Protein AF-A0A7R9C5U5-F1 (afdb_monomer_lite)

Radius of gyration: 20.55 Å; chains: 1; bounding box: 49×31×46 Å

pLDDT: mean 93.86, std 5.87, range [65.19, 98.38]

InterPro domains:
  IPR000330 SNF2, N-terminal domain [PF00176] (1-70)
  IPR027417 P-loop containing nucleoside triphosphate hydrolase [G3DSA:3.40.50.300] (14-27)
  IPR027417 P-loop containing nucleoside triphosphate hydrolase [SSF52540] (13-71)
  IPR050496 SNF2/RAD54 Helicase and DNA Repair [PTHR45629] (1-73)

Foldseek 3Di:
DDDDDPVNCCVPDPDDDDDDDDDDDDADPLLVVVLVVLCPDPVVVCVVVVVDPCVVVVVQNVLSRVPVCSNVVND

Organism: NCBI:txid399045

Structure (mmCIF, N/CA/C/O backbone):
data_AF-A0A7R9C5U5-F1
#
_entry.id   AF-A0A7R9C5U5-F1
#
loop_
_atom_site.group_PDB
_atom_site.id
_atom_site.type_symbol
_atom_site.label_atom_id
_atom_site.label_alt_id
_atom_site.label_comp_id
_atom_site.label_asym_id
_atom_site.label_entity_id
_atom_site.label_seq_id
_atom_site.pdbx_PDB_ins_code
_atom_site.Cartn_x
_atom_site.Cartn_y
_atom_site.Cartn_z
_atom_site.occupancy
_atom_site.B_iso_or_equiv
_atom_site.auth_seq_id
_atom_site.auth_comp_id
_atom_site.auth_asym_id
_atom_site.auth_atom_id
_atom_site.pdbx_PDB_model_num
ATOM 1 N N . MET A 1 1 ? 35.976 0.045 -5.745 1.00 65.19 1 MET A N 1
ATOM 2 C CA . MET A 1 1 ? 34.830 -0.818 -6.116 1.00 65.19 1 MET A CA 1
ATOM 3 C C . MET A 1 1 ? 34.804 -0.953 -7.630 1.00 65.19 1 MET A C 1
ATOM 5 O O . MET A 1 1 ? 34.933 0.062 -8.301 1.00 65.19 1 MET A O 1
ATOM 9 N N . ILE A 1 2 ? 34.674 -2.169 -8.163 1.00 84.19 2 ILE A N 1
ATOM 10 C CA . ILE A 1 2 ? 34.615 -2.425 -9.611 1.00 84.19 2 ILE A CA 1
ATOM 11 C C . ILE A 1 2 ? 33.148 -2.635 -10.002 1.00 84.19 2 ILE A C 1
ATOM 13 O O . ILE A 1 2 ? 32.468 -3.461 -9.398 1.00 84.19 2 ILE A O 1
ATOM 17 N N . ARG A 1 3 ? 32.653 -1.896 -11.003 1.00 90.69 3 ARG A N 1
ATOM 18 C CA . ARG A 1 3 ? 31.292 -2.038 -11.548 1.00 90.69 3 ARG A CA 1
ATOM 19 C C . ARG A 1 3 ? 31.351 -2.078 -13.071 1.00 90.69 3 ARG A C 1
ATOM 21 O O . ARG A 1 3 ? 31.844 -1.140 -13.686 1.00 90.69 3 ARG A O 1
ATOM 28 N N . ARG A 1 4 ? 30.787 -3.125 -13.681 1.00 90.50 4 ARG A N 1
ATOM 29 C CA . ARG A 1 4 ? 30.601 -3.225 -15.137 1.00 90.50 4 ARG A CA 1
ATOM 30 C C . ARG A 1 4 ? 29.126 -3.044 -15.469 1.00 90.50 4 ARG A C 1
ATOM 32 O O . ARG A 1 4 ? 28.277 -3.749 -14.932 1.00 90.50 4 ARG A O 1
ATOM 39 N N . MET A 1 5 ? 28.813 -2.074 -16.320 1.00 91.12 5 MET A N 1
ATOM 40 C CA . MET A 1 5 ? 27.437 -1.805 -16.742 1.00 91.12 5 MET A CA 1
ATOM 41 C C . MET A 1 5 ? 27.112 -2.564 -18.030 1.00 91.12 5 MET A C 1
ATOM 43 O O . MET A 1 5 ? 28.016 -2.914 -18.786 1.00 91.12 5 MET A O 1
ATOM 47 N N . LYS A 1 6 ? 25.818 -2.776 -18.311 1.00 88.44 6 LYS A N 1
ATOM 48 C CA . LYS A 1 6 ? 25.362 -3.393 -19.573 1.00 88.44 6 LYS A CA 1
ATOM 49 C C . LYS A 1 6 ? 25.897 -2.650 -20.810 1.00 88.44 6 LYS A C 1
ATOM 51 O O . LYS A 1 6 ? 26.275 -3.291 -21.781 1.00 88.44 6 LYS A O 1
ATOM 56 N N . ALA A 1 7 ? 26.040 -1.324 -20.729 1.00 86.94 7 ALA A N 1
ATOM 57 C CA . ALA A 1 7 ? 26.666 -0.511 -21.775 1.00 86.94 7 ALA A CA 1
ATOM 58 C C . ALA A 1 7 ? 28.119 -0.938 -22.085 1.00 86.94 7 ALA A C 1
ATOM 60 O O . ALA A 1 7 ? 28.533 -0.948 -23.236 1.00 86.94 7 ALA A O 1
ATOM 61 N N . SER A 1 8 ? 28.885 -1.377 -21.080 1.00 87.75 8 SER A N 1
ATOM 62 C CA . SER A 1 8 ? 30.297 -1.774 -21.214 1.00 87.75 8 SER A CA 1
ATOM 63 C C . SER A 1 8 ? 30.509 -3.168 -21.831 1.00 87.75 8 SER A C 1
ATOM 65 O O . SER A 1 8 ? 31.646 -3.634 -21.921 1.00 87.75 8 SER A O 1
ATOM 67 N N . VAL A 1 9 ? 29.433 -3.885 -22.173 1.00 90.12 9 VAL A N 1
ATOM 68 C CA . VAL A 1 9 ? 29.472 -5.226 -22.797 1.00 90.12 9 VAL A CA 1
ATOM 69 C C . VAL A 1 9 ? 28.680 -5.301 -24.097 1.00 90.12 9 VAL A C 1
ATOM 71 O O . VAL A 1 9 ? 28.670 -6.350 -24.732 1.00 90.12 9 VAL A O 1
ATOM 74 N N . GLN A 1 10 ? 28.042 -4.208 -24.515 1.00 84.69 10 GLN A N 1
ATOM 75 C CA . GLN A 1 10 ? 27.076 -4.210 -25.613 1.00 84.69 10 GLN A CA 1
ATOM 76 C C . GLN A 1 10 ? 27.678 -4.652 -26.961 1.00 84.69 10 GLN A C 1
ATOM 78 O O . GLN A 1 10 ? 26.981 -5.253 -27.771 1.00 84.69 10 GLN A O 1
ATOM 83 N N . HIS A 1 11 ? 28.982 -4.438 -27.174 1.00 82.69 11 HIS A N 1
ATOM 84 C CA . HIS A 1 11 ? 29.705 -4.917 -28.361 1.00 82.69 11 HIS A CA 1
ATOM 85 C C . HIS A 1 11 ? 29.852 -6.446 -28.431 1.00 82.69 11 HIS A C 1
ATOM 87 O O . HIS A 1 11 ? 30.028 -6.990 -29.516 1.00 82.69 11 HIS A O 1
ATOM 93 N N . HIS A 1 12 ? 29.779 -7.138 -27.291 1.00 86.56 12 HIS A N 1
ATOM 94 C CA . HIS A 1 12 ? 29.920 -8.596 -27.196 1.00 86.56 12 HIS A CA 1
ATOM 95 C C . HIS A 1 12 ? 28.598 -9.299 -26.863 1.00 86.56 12 HIS A C 1
ATOM 97 O O . HIS A 1 12 ? 28.480 -10.503 -27.065 1.00 86.56 12 HIS A O 1
ATOM 103 N N . ILE A 1 13 ? 27.618 -8.565 -26.324 1.00 86.00 13 ILE A N 1
ATOM 104 C CA . ILE A 1 13 ? 26.331 -9.097 -25.870 1.00 86.00 13 ILE A CA 1
ATOM 105 C C . ILE A 1 13 ? 25.216 -8.156 -26.334 1.00 86.00 13 ILE A C 1
ATOM 107 O O . ILE A 1 13 ? 25.014 -7.084 -25.760 1.00 86.00 13 ILE A O 1
ATOM 111 N N . GLN A 1 14 ? 24.464 -8.578 -27.349 1.00 85.81 14 GLN A N 1
ATOM 112 C CA . GLN A 1 14 ? 23.279 -7.864 -27.822 1.00 85.81 14 GLN A CA 1
ATOM 113 C C . GLN A 1 14 ? 22.060 -8.302 -26.998 1.00 85.81 14 GLN A C 1
ATOM 115 O O . GLN A 1 14 ? 21.537 -9.399 -27.174 1.00 85.81 14 GLN A O 1
ATOM 120 N N . LEU A 1 15 ? 21.636 -7.461 -26.050 1.00 87.69 15 LEU A N 1
ATOM 121 C CA . LEU A 1 15 ? 20.439 -7.691 -25.234 1.00 87.69 15 LEU A CA 1
ATOM 122 C C . LEU A 1 15 ? 19.215 -7.015 -25.873 1.00 87.69 15 LEU A C 1
ATOM 124 O O . LEU A 1 15 ? 19.363 -5.935 -26.448 1.00 87.69 15 LEU A O 1
ATOM 128 N N . PRO A 1 16 ? 18.006 -7.588 -25.732 1.00 90.31 16 PRO A N 1
ATOM 129 C CA . PRO A 1 16 ? 16.782 -6.944 -26.193 1.00 90.31 16 PRO A CA 1
ATOM 130 C C . PRO A 1 16 ? 16.477 -5.667 -25.396 1.00 90.31 16 PRO A C 1
ATOM 132 O O . PRO A 1 16 ? 16.948 -5.478 -24.267 1.00 90.31 16 PRO A O 1
ATOM 135 N N . TH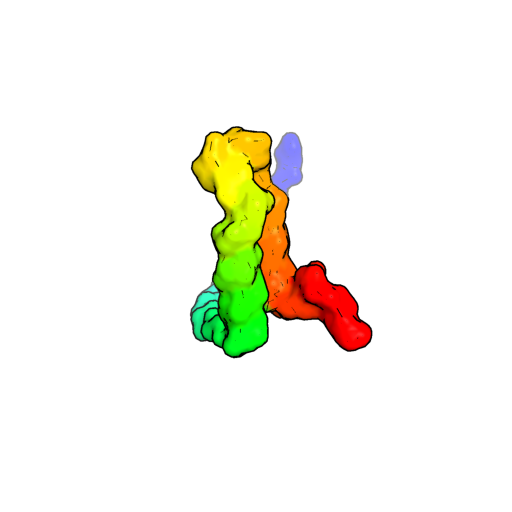R A 1 17 ? 15.646 -4.802 -25.977 1.00 91.94 17 THR A N 1
ATOM 136 C CA . THR A 1 17 ? 15.194 -3.558 -25.343 1.00 91.94 17 THR A CA 1
ATOM 137 C C . THR A 1 17 ? 14.424 -3.842 -24.055 1.00 91.94 17 THR A C 1
ATOM 139 O O . THR A 1 17 ? 13.548 -4.706 -24.007 1.00 91.94 17 THR A O 1
ATOM 142 N N . LYS A 1 18 ? 14.731 -3.083 -22.998 1.00 92.69 18 LYS A N 1
ATOM 143 C CA . LYS A 1 18 ? 13.961 -3.107 -21.753 1.00 92.69 18 LYS A CA 1
ATOM 144 C C . LYS A 1 18 ? 12.693 -2.277 -21.946 1.00 92.69 18 LYS A C 1
ATOM 146 O O . LYS A 1 18 ? 12.790 -1.071 -22.137 1.00 92.69 18 LYS A O 1
ATOM 151 N N . ASN A 1 19 ? 11.534 -2.919 -21.848 1.00 94.75 19 ASN A N 1
ATOM 152 C CA . ASN A 1 19 ? 10.242 -2.239 -21.828 1.00 94.75 19 ASN A CA 1
ATOM 153 C C . ASN A 1 19 ? 9.694 -2.221 -20.398 1.00 94.75 19 ASN A C 1
ATOM 155 O O . ASN A 1 19 ? 9.774 -3.227 -19.692 1.00 94.75 19 ASN A O 1
ATOM 159 N N . GLU A 1 20 ? 9.142 -1.086 -19.979 1.00 96.94 20 GLU A N 1
ATOM 160 C CA . GLU A 1 20 ? 8.473 -0.924 -18.687 1.00 96.94 20 GLU A CA 1
ATOM 161 C C . GLU A 1 20 ? 7.013 -0.541 -18.929 1.00 96.94 20 GLU A C 1
ATOM 163 O O . GLU A 1 20 ? 6.713 0.300 -19.775 1.00 96.94 20 GLU A O 1
ATOM 168 N N . GLN A 1 21 ? 6.103 -1.190 -18.207 1.00 96.75 21 GLN A N 1
ATOM 169 C CA . GLN A 1 21 ? 4.667 -0.941 -18.282 1.00 96.75 21 GLN A CA 1
ATOM 170 C C . GLN A 1 21 ? 4.137 -0.685 -16.874 1.00 96.75 21 GLN A C 1
ATOM 172 O O . GLN A 1 21 ? 4.530 -1.366 -15.926 1.00 96.75 21 GLN A O 1
ATOM 177 N N . VAL A 1 22 ? 3.233 0.285 -16.742 1.00 97.38 22 VAL A N 1
ATOM 178 C CA . VAL A 1 22 ? 2.548 0.597 -15.484 1.00 97.38 22 VAL A CA 1
ATOM 179 C C . VAL A 1 22 ? 1.083 0.213 -15.635 1.00 97.38 22 VAL A C 1
ATOM 181 O O . VAL A 1 22 ? 0.391 0.731 -16.509 1.00 97.38 22 VAL A O 1
ATOM 184 N N . LEU A 1 23 ? 0.619 -0.703 -14.786 1.00 97.25 23 LEU A N 1
ATOM 185 C CA . LEU A 1 23 ? -0.772 -1.141 -14.745 1.00 97.25 23 LEU A CA 1
ATOM 186 C C . LEU A 1 23 ? -1.475 -0.511 -13.545 1.00 97.25 23 LEU A C 1
ATOM 188 O O . LEU A 1 23 ? -0.960 -0.535 -12.427 1.00 97.25 23 LEU A O 1
ATOM 192 N N . PHE A 1 24 ? -2.670 0.027 -13.777 1.00 97.56 24 PHE A N 1
ATOM 193 C CA . PHE A 1 24 ? -3.504 0.614 -12.734 1.00 97.56 24 PHE A CA 1
ATOM 194 C C . PHE A 1 24 ? -4.584 -0.381 -12.320 1.00 97.56 24 PHE A C 1
ATOM 196 O O . PHE A 1 24 ? -5.628 -0.495 -12.961 1.00 97.56 24 PHE A O 1
ATOM 203 N N . CYS A 1 25 ? -4.324 -1.106 -11.236 1.00 96.75 25 CYS A N 1
ATOM 204 C CA . CYS A 1 25 ? -5.279 -2.044 -10.660 1.00 96.75 25 CYS A CA 1
ATOM 205 C C . CYS A 1 25 ? -6.134 -1.345 -9.596 1.00 96.75 25 CYS A C 1
ATOM 207 O O . CYS A 1 25 ? -5.618 -0.608 -8.755 1.00 96.75 25 CYS A O 1
ATOM 209 N N . LYS A 1 26 ? -7.447 -1.590 -9.620 1.00 97.69 26 LYS A N 1
ATOM 210 C CA . LYS A 1 26 ? -8.358 -1.149 -8.557 1.00 97.69 26 LYS A CA 1
ATOM 211 C C . LYS A 1 26 ? -8.298 -2.131 -7.386 1.00 97.69 26 LYS A C 1
ATOM 213 O O . LYS A 1 26 ? -8.100 -3.324 -7.599 1.00 97.69 26 LYS A O 1
ATOM 218 N N . LEU A 1 27 ? -8.513 -1.628 -6.172 1.00 98.00 27 LEU A N 1
ATOM 219 C CA . LEU A 1 27 ? -8.757 -2.481 -5.009 1.00 98.00 27 LEU A CA 1
ATOM 220 C C . LEU A 1 27 ? -10.098 -3.200 -5.165 1.00 98.00 27 LEU A C 1
ATOM 222 O O . LEU A 1 27 ? -11.057 -2.609 -5.668 1.00 98.00 27 LEU A O 1
ATOM 226 N N . THR A 1 28 ? -10.168 -4.445 -4.700 1.00 97.94 28 THR A N 1
ATOM 227 C CA . THR A 1 28 ? -11.450 -5.137 -4.521 1.00 97.94 28 THR A CA 1
ATOM 228 C C . THR A 1 28 ? -12.237 -4.515 -3.368 1.00 97.94 28 THR A C 1
ATOM 230 O O . THR A 1 28 ? -11.667 -3.819 -2.522 1.00 97.94 28 THR A O 1
ATOM 233 N N . ASP A 1 29 ? -13.539 -4.791 -3.290 1.00 98.06 29 ASP A N 1
ATOM 234 C CA . ASP A 1 29 ? -14.385 -4.261 -2.214 1.00 98.06 29 ASP A CA 1
ATOM 235 C C . ASP A 1 29 ? -13.870 -4.677 -0.830 1.00 98.06 29 ASP A C 1
ATOM 237 O O . ASP A 1 29 ? -13.738 -3.836 0.058 1.00 98.06 29 ASP A O 1
ATOM 241 N N . ARG A 1 30 ? -13.445 -5.941 -0.682 1.00 96.50 30 ARG A N 1
ATOM 242 C CA . ARG A 1 30 ? -12.850 -6.450 0.562 1.00 96.50 30 ARG A CA 1
ATOM 243 C C . ARG A 1 30 ? -11.543 -5.743 0.924 1.00 96.50 30 ARG A C 1
ATOM 245 O O . ARG A 1 30 ? -11.338 -5.375 2.076 1.00 96.50 30 ARG A O 1
ATOM 252 N N . GLN A 1 31 ? -10.650 -5.530 -0.045 1.00 98.25 31 GLN A N 1
ATOM 253 C CA . GLN A 1 31 ? -9.412 -4.783 0.205 1.00 98.25 31 GLN A CA 1
ATOM 254 C C . GLN A 1 31 ? -9.707 -3.339 0.608 1.00 98.25 31 GLN A C 1
ATOM 256 O O . GLN A 1 31 ? -9.060 -2.810 1.506 1.00 98.25 31 GLN A O 1
ATOM 261 N N . ARG A 1 32 ? -10.685 -2.699 -0.042 1.00 98.38 32 ARG A N 1
ATOM 262 C CA . ARG A 1 32 ? -11.084 -1.322 0.253 1.00 98.38 32 ARG A CA 1
ATOM 263 C C . ARG A 1 32 ? -11.673 -1.185 1.656 1.00 98.38 32 ARG A C 1
ATOM 265 O O . ARG A 1 32 ? -11.331 -0.228 2.345 1.00 98.38 32 ARG A O 1
ATOM 272 N N . GLU A 1 33 ? -12.520 -2.123 2.067 1.00 98.12 33 GLU A N 1
ATOM 273 C CA . GLU A 1 33 ? -13.080 -2.189 3.419 1.00 98.12 33 GLU A CA 1
ATOM 274 C C . GLU A 1 33 ? -11.963 -2.245 4.470 1.00 98.12 33 GLU A C 1
ATOM 276 O O . GLU A 1 33 ? -11.847 -1.330 5.285 1.00 98.12 33 GLU A O 1
ATOM 281 N N . LEU A 1 34 ? -11.072 -3.238 4.372 1.00 98.12 34 LEU A N 1
ATOM 282 C CA . LEU A 1 34 ? -9.948 -3.412 5.302 1.00 98.12 34 LEU A CA 1
ATOM 283 C C . LEU A 1 34 ? -9.000 -2.205 5.304 1.00 98.12 34 LEU A C 1
ATOM 285 O O . LEU A 1 34 ? -8.487 -1.800 6.346 1.00 98.12 34 LEU A O 1
ATOM 289 N N . TYR A 1 35 ? -8.769 -1.603 4.135 1.00 98.31 35 TYR A N 1
ATOM 290 C CA . TYR A 1 35 ? -7.935 -0.410 4.006 1.00 98.31 35 TYR A CA 1
ATOM 291 C C . TYR A 1 35 ? -8.524 0.766 4.796 1.00 98.31 35 TYR A C 1
ATOM 293 O O . TYR A 1 35 ? -7.813 1.436 5.546 1.00 98.31 35 TYR A O 1
ATOM 301 N N . LEU A 1 36 ? -9.828 1.016 4.649 1.00 98.25 36 LEU A N 1
ATOM 302 C CA . LEU A 1 36 ? -10.532 2.079 5.370 1.00 98.25 36 LEU A CA 1
ATOM 303 C C . LEU A 1 36 ? -10.638 1.783 6.868 1.00 98.25 36 LEU A C 1
ATOM 305 O O . LEU A 1 36 ? -10.488 2.697 7.680 1.00 98.25 36 LEU A O 1
ATOM 309 N N . GLU A 1 37 ? -10.857 0.527 7.247 1.00 97.94 37 GLU A N 1
ATOM 310 C CA . GLU A 1 37 ? -10.850 0.097 8.645 1.00 97.94 37 GLU A CA 1
ATOM 311 C C . GLU A 1 37 ? -9.491 0.385 9.297 1.00 97.94 37 GLU A C 1
ATOM 313 O O . GLU A 1 37 ? -9.425 1.040 10.342 1.00 97.94 37 GLU A O 1
ATOM 318 N N . TYR A 1 38 ? -8.395 0.006 8.628 1.00 97.81 38 TYR A N 1
ATOM 319 C CA . TYR A 1 38 ? -7.046 0.272 9.114 1.00 97.81 38 TYR A CA 1
ATOM 320 C C . TYR A 1 38 ? -6.782 1.769 9.294 1.00 97.81 38 TYR A C 1
ATOM 322 O O . TYR A 1 38 ? -6.248 2.178 10.326 1.00 97.81 38 TYR A O 1
ATOM 330 N N . LEU A 1 39 ? -7.191 2.610 8.338 1.00 97.62 39 LEU A N 1
ATOM 331 C CA . LEU A 1 39 ? -7.026 4.064 8.446 1.00 97.62 39 LEU A CA 1
ATOM 332 C C . LEU A 1 39 ? -7.760 4.676 9.648 1.00 97.62 39 LEU A C 1
ATOM 334 O O . LEU A 1 39 ? -7.311 5.689 10.185 1.00 97.62 39 LEU A O 1
ATOM 338 N N . ASN A 1 40 ? -8.857 4.063 10.094 1.00 97.81 40 ASN A N 1
ATOM 339 C CA . ASN A 1 40 ? -9.621 4.508 11.260 1.00 97.81 40 ASN A CA 1
ATOM 340 C C . ASN A 1 40 ? -9.103 3.937 12.595 1.00 97.81 40 ASN A C 1
ATOM 342 O O . ASN A 1 40 ? -9.559 4.358 13.668 1.00 97.81 40 ASN A O 1
ATOM 346 N N . SER A 1 41 ? -8.138 3.014 12.545 1.00 97.12 41 SER A N 1
ATOM 347 C CA . SER A 1 41 ? -7.560 2.354 13.715 1.00 97.12 41 SER A CA 1
ATOM 348 C C . SER A 1 41 ? -6.781 3.315 14.624 1.00 97.12 41 SER A C 1
ATOM 350 O O . SER A 1 41 ? -6.342 4.401 14.233 1.00 97.12 41 SER A O 1
ATOM 352 N N . ARG A 1 42 ? -6.574 2.900 15.881 1.00 96.81 42 ARG A N 1
ATOM 353 C CA . ARG A 1 42 ? -5.736 3.647 16.836 1.00 96.81 42 ARG A CA 1
ATOM 354 C C . ARG A 1 42 ? -4.281 3.732 16.380 1.00 96.81 42 ARG A C 1
ATOM 356 O O . ARG A 1 42 ? -3.649 4.758 16.602 1.00 96.81 42 ARG A O 1
ATOM 363 N N . GLU A 1 43 ? -3.774 2.686 15.732 1.00 95.69 43 GLU A N 1
ATOM 364 C CA . GLU A 1 43 ? -2.404 2.659 15.217 1.00 95.69 43 GLU A CA 1
ATOM 365 C C . GLU A 1 43 ? -2.215 3.705 14.116 1.00 95.69 43 GLU A C 1
ATOM 367 O O . GLU A 1 43 ? -1.294 4.516 14.194 1.00 95.69 43 GLU A O 1
ATOM 372 N N . ALA A 1 44 ? -3.134 3.768 13.147 1.00 97.12 44 ALA A N 1
ATOM 373 C CA . ALA A 1 44 ? -3.091 4.798 12.116 1.00 97.12 44 ALA A CA 1
ATOM 374 C C . ALA A 1 44 ? -3.148 6.203 12.734 1.00 97.12 44 ALA A C 1
ATOM 376 O O . ALA A 1 44 ? -2.333 7.055 12.387 1.00 97.12 44 ALA A O 1
ATOM 377 N N . LYS A 1 45 ? -4.039 6.445 13.706 1.00 97.38 45 LYS A N 1
ATOM 378 C CA . LYS A 1 45 ? -4.117 7.736 14.420 1.00 97.38 45 LYS A CA 1
ATOM 379 C C . LYS A 1 45 ? -2.819 8.089 15.152 1.00 97.38 45 LYS A C 1
ATOM 381 O O . LYS A 1 45 ? -2.376 9.229 15.077 1.00 97.38 45 LYS A O 1
ATOM 386 N N . SER A 1 46 ? -2.196 7.121 15.816 1.00 97.31 46 SER A N 1
ATOM 387 C CA . SER A 1 46 ? -0.911 7.284 16.504 1.00 97.31 46 SER A CA 1
ATOM 388 C C . SER A 1 46 ? 0.222 7.632 15.527 1.00 97.31 46 SER A C 1
ATOM 390 O O . SER A 1 46 ? 1.030 8.521 15.796 1.00 97.31 46 SER A O 1
ATOM 392 N N . ILE A 1 47 ? 0.234 7.011 14.342 1.00 97.44 47 ILE A N 1
ATOM 393 C CA . ILE A 1 47 ? 1.150 7.369 13.250 1.00 97.44 47 ILE A CA 1
ATOM 394 C C . ILE A 1 47 ? 0.894 8.803 12.768 1.00 97.44 47 ILE A C 1
ATOM 396 O O . ILE A 1 47 ? 1.842 9.575 12.637 1.00 97.44 47 ILE A O 1
ATOM 400 N N . TRP A 1 48 ? -0.367 9.186 12.547 1.00 95.12 48 TRP A N 1
ATOM 401 C CA . TRP A 1 48 ? -0.738 10.550 12.141 1.00 95.12 48 TRP A CA 1
ATOM 402 C C . TRP A 1 48 ? -0.334 11.610 13.170 1.00 95.12 48 TRP A C 1
ATOM 404 O O . TRP A 1 48 ? 0.033 12.720 12.797 1.00 95.12 48 TRP A O 1
ATOM 414 N N . GLN A 1 49 ? -0.361 11.262 14.456 1.00 97.19 49 GLN A N 1
ATOM 415 C CA . GLN A 1 49 ? 0.089 12.119 15.555 1.00 97.19 49 GLN A CA 1
ATOM 416 C C . GLN A 1 49 ? 1.619 12.141 15.723 1.00 97.19 49 GLN A C 1
ATOM 418 O O . GLN A 1 49 ? 2.125 12.853 16.585 1.00 97.19 49 GLN A O 1
ATOM 423 N N . GLY A 1 50 ? 2.366 11.362 14.934 1.00 95.81 50 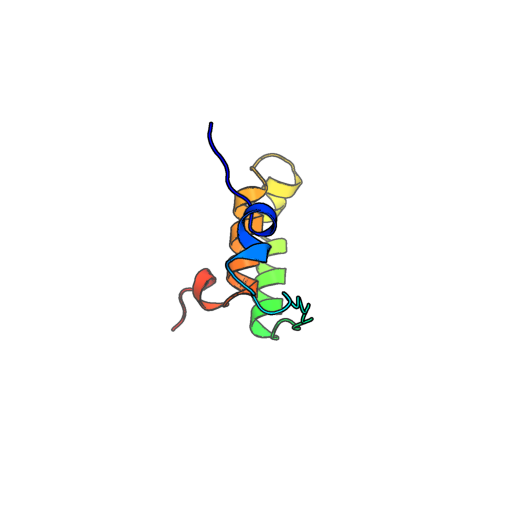GLY A N 1
ATOM 424 C CA . GLY A 1 50 ? 3.824 11.257 15.034 1.00 95.81 50 GLY A CA 1
ATOM 425 C C . GLY A 1 50 ? 4.318 10.4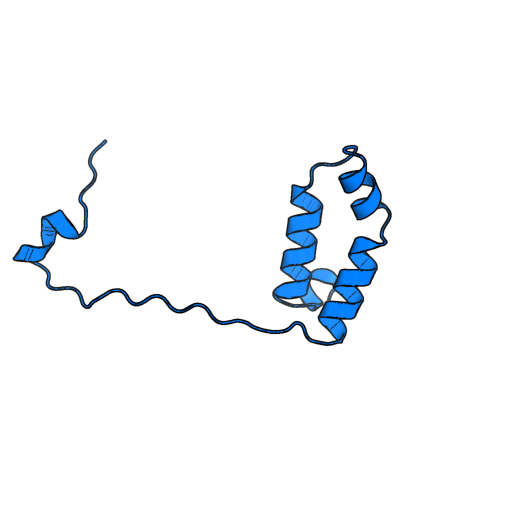25 16.222 1.00 95.81 50 GLY A C 1
ATOM 426 O O . GLY A 1 50 ? 5.521 10.354 16.460 1.00 95.81 50 GLY A O 1
ATOM 427 N N . MET A 1 51 ? 3.413 9.762 16.945 1.00 96.19 51 MET A N 1
ATOM 428 C CA . MET A 1 51 ? 3.731 8.918 18.102 1.00 96.19 51 MET A CA 1
ATOM 429 C C . MET A 1 51 ? 4.311 7.558 17.689 1.00 96.19 51 MET A C 1
ATOM 431 O O . MET A 1 51 ? 4.976 6.890 18.480 1.00 96.19 51 MET A O 1
ATOM 435 N N . GLN A 1 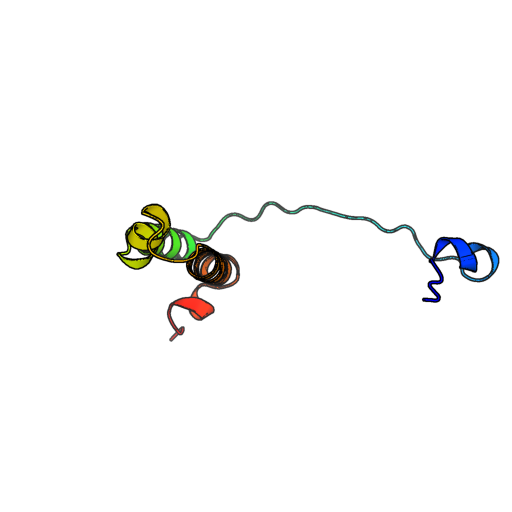52 ? 4.089 7.143 16.439 1.00 94.31 52 GLN A N 1
ATOM 436 C CA . GLN A 1 52 ? 4.655 5.931 15.850 1.00 94.31 52 GLN A CA 1
ATOM 437 C C . GLN A 1 52 ? 5.249 6.201 14.466 1.00 94.31 52 GLN A C 1
ATOM 439 O O . GLN A 1 52 ? 4.809 7.080 13.727 1.00 94.31 52 GLN A O 1
ATOM 444 N N . LYS A 1 53 ? 6.256 5.402 14.089 1.00 94.75 53 LYS A N 1
ATOM 445 C CA . LYS A 1 53 ? 6.890 5.506 12.769 1.00 94.75 53 LYS A CA 1
ATOM 446 C C . LYS A 1 53 ? 5.907 5.086 11.664 1.00 94.75 53 LYS A C 1
ATOM 448 O O . LYS A 1 53 ? 5.317 4.009 11.764 1.00 94.75 53 LYS A O 1
ATOM 453 N N . PRO A 1 54 ? 5.829 5.829 10.546 1.00 96.06 54 PRO A N 1
ATOM 454 C CA . PRO A 1 54 ? 4.882 5.543 9.465 1.00 96.06 54 PRO A CA 1
ATOM 455 C C . PRO A 1 54 ? 5.148 4.223 8.736 1.00 96.06 54 PRO A C 1
ATOM 457 O O . PRO A 1 54 ? 4.250 3.672 8.106 1.00 96.06 54 PRO A O 1
ATOM 460 N N . PHE A 1 55 ? 6.366 3.683 8.836 1.00 96.50 55 PHE A N 1
ATOM 461 C CA . PHE A 1 55 ? 6.754 2.441 8.167 1.00 96.50 55 PHE A CA 1
ATOM 462 C C . PHE A 1 55 ? 5.852 1.249 8.525 1.00 96.50 55 PHE A C 1
ATOM 464 O O . PHE A 1 55 ? 5.577 0.414 7.662 1.00 96.50 55 PHE A O 1
ATOM 471 N N . VAL A 1 56 ? 5.362 1.185 9.768 1.00 92.81 56 VAL A N 1
ATOM 472 C CA . VAL A 1 56 ? 4.473 0.100 10.206 1.00 92.81 56 VAL A CA 1
ATOM 473 C C . VAL A 1 56 ? 3.143 0.172 9.455 1.00 92.81 56 VAL A C 1
ATOM 475 O O . VAL A 1 56 ? 2.760 -0.797 8.798 1.00 92.81 56 VAL A O 1
ATOM 478 N N . GLY A 1 57 ? 2.514 1.350 9.424 1.00 96.62 57 GLY A N 1
ATOM 479 C CA . GLY A 1 57 ? 1.258 1.542 8.702 1.00 96.62 57 GLY A CA 1
ATOM 480 C C . GLY A 1 57 ? 1.387 1.370 7.195 1.00 96.62 57 GLY A C 1
ATOM 481 O O . GLY A 1 57 ? 0.561 0.698 6.584 1.00 96.62 57 GLY A O 1
ATOM 482 N N . LEU A 1 58 ? 2.470 1.861 6.586 1.00 97.50 58 LEU A N 1
ATOM 483 C CA . LEU A 1 58 ? 2.732 1.634 5.160 1.00 97.50 58 LEU A CA 1
ATOM 484 C C . LEU A 1 58 ? 2.885 0.145 4.828 1.00 97.50 58 LEU A C 1
ATOM 486 O O . LEU A 1 58 ? 2.432 -0.307 3.776 1.00 97.50 58 LEU A O 1
ATOM 490 N N . THR A 1 59 ? 3.503 -0.629 5.720 1.00 96.94 59 THR A N 1
ATOM 491 C CA . THR A 1 59 ? 3.652 -2.076 5.533 1.00 96.94 59 THR A CA 1
ATOM 492 C C . THR A 1 59 ? 2.300 -2.783 5.601 1.00 96.94 59 THR A C 1
ATOM 494 O O . THR A 1 59 ? 2.038 -3.666 4.784 1.00 96.94 59 THR A O 1
ATOM 497 N N . ILE A 1 60 ? 1.418 -2.377 6.517 1.00 97.19 60 ILE A N 1
ATOM 498 C CA . ILE A 1 60 ? 0.071 -2.949 6.642 1.00 97.19 60 ILE A CA 1
ATOM 499 C C . ILE A 1 60 ? -0.797 -2.602 5.429 1.00 97.19 60 ILE A C 1
ATOM 501 O O . ILE A 1 60 ? -1.366 -3.502 4.813 1.00 97.19 60 ILE A O 1
ATOM 505 N N . LEU A 1 61 ? -0.827 -1.336 5.007 1.00 98.00 61 LEU A N 1
ATOM 506 C CA . LEU A 1 61 ? -1.567 -0.923 3.811 1.00 98.00 61 LEU A CA 1
ATOM 507 C C . LEU A 1 61 ? -1.081 -1.675 2.560 1.00 98.00 61 LEU A C 1
ATOM 509 O O . LEU A 1 61 ? -1.891 -2.132 1.756 1.00 98.00 61 LEU A O 1
ATOM 513 N N . ARG A 1 62 ? 0.236 -1.896 2.425 1.00 98.00 62 ARG A N 1
ATOM 514 C CA . ARG A 1 62 ? 0.797 -2.732 1.349 1.00 98.00 62 ARG A CA 1
ATOM 515 C C . ARG A 1 62 ? 0.331 -4.181 1.420 1.00 98.00 62 ARG A C 1
ATOM 517 O O . ARG A 1 62 ? 0.066 -4.758 0.369 1.00 98.00 62 ARG A O 1
ATOM 524 N N . LYS A 1 63 ? 0.238 -4.776 2.614 1.00 97.81 63 LYS A N 1
ATOM 525 C CA . LYS A 1 63 ? -0.303 -6.135 2.775 1.00 97.81 63 LYS A CA 1
ATOM 526 C C . LYS A 1 63 ? -1.732 -6.198 2.247 1.00 97.81 63 LYS A C 1
ATOM 528 O O . LYS A 1 63 ? -1.990 -7.031 1.391 1.00 97.81 63 LYS A O 1
ATOM 533 N N . ILE A 1 64 ? -2.596 -5.265 2.651 1.00 98.00 64 ILE A N 1
ATOM 534 C CA . ILE A 1 64 ? -3.996 -5.198 2.203 1.00 98.00 64 ILE A CA 1
ATOM 535 C C . ILE A 1 64 ? -4.084 -5.082 0.671 1.00 98.00 64 ILE A C 1
ATOM 537 O O . ILE A 1 64 ? -4.790 -5.868 0.036 1.00 98.00 64 ILE A O 1
ATOM 541 N N . CYS A 1 65 ? -3.327 -4.160 0.061 1.00 97.81 65 CYS A N 1
ATOM 542 C CA . CYS A 1 65 ? -3.322 -3.962 -1.395 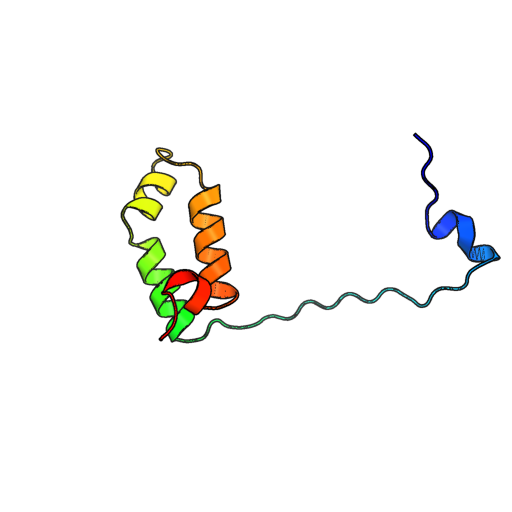1.00 97.81 65 CYS A CA 1
ATOM 543 C C . CYS A 1 65 ? -2.765 -5.164 -2.174 1.00 97.81 65 CYS A C 1
ATOM 545 O O . CYS A 1 65 ? -3.250 -5.458 -3.264 1.00 97.81 65 CYS A O 1
ATOM 547 N N . ASN A 1 66 ? -1.755 -5.855 -1.637 1.00 96.81 66 ASN A N 1
ATOM 548 C CA . ASN A 1 66 ? -1.166 -7.025 -2.288 1.00 96.81 66 ASN A CA 1
ATOM 549 C C . ASN A 1 66 ? -2.066 -8.257 -2.153 1.00 96.81 66 ASN A C 1
ATOM 551 O O . ASN A 1 66 ? -2.253 -8.979 -3.127 1.00 96.81 66 ASN A O 1
ATOM 555 N N . HIS A 1 67 ? -2.593 -8.509 -0.951 1.00 96.50 67 HIS A N 1
ATOM 556 C CA . HIS A 1 67 ? -3.529 -9.592 -0.675 1.00 96.50 67 HIS A CA 1
ATOM 557 C C . HIS A 1 67 ? -4.180 -9.431 0.719 1.00 96.50 67 HIS A C 1
ATOM 559 O O . HIS A 1 67 ? -3.456 -9.430 1.719 1.00 96.50 67 HIS A O 1
ATOM 565 N N . PRO A 1 68 ? -5.523 -9.389 0.846 1.00 95.62 68 PRO A N 1
ATOM 566 C CA . PRO A 1 68 ? -6.194 -9.139 2.130 1.00 95.62 68 PRO A CA 1
ATOM 567 C C . PRO A 1 68 ? -5.854 -10.179 3.214 1.00 95.62 68 PRO A C 1
ATOM 569 O O . PRO A 1 68 ? -5.666 -9.806 4.367 1.00 95.62 68 PRO A O 1
ATOM 572 N N . HIS A 1 69 ? -5.623 -11.444 2.841 1.00 95.25 69 HIS A N 1
ATOM 573 C CA . HIS A 1 69 ? -5.256 -12.496 3.808 1.00 95.25 69 HIS A CA 1
ATOM 574 C C . HIS A 1 69 ? -3.884 -12.320 4.468 1.00 95.25 69 HIS A C 1
ATOM 576 O O . HIS A 1 69 ? -3.644 -12.862 5.541 1.00 95.25 69 HI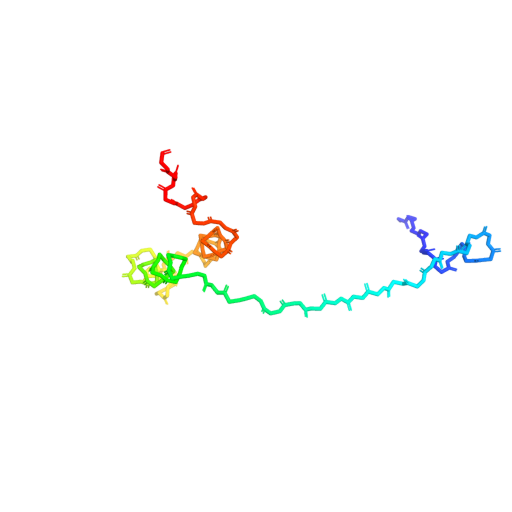S A O 1
ATOM 582 N N . LEU A 1 70 ? -2.979 -11.521 3.887 1.00 94.62 70 LEU A N 1
ATOM 583 C CA . LEU A 1 70 ? -1.724 -11.171 4.568 1.00 94.62 70 LEU A CA 1
ATOM 584 C C . LEU A 1 70 ? -1.957 -10.248 5.775 1.00 94.62 70 LEU A C 1
ATOM 586 O O . LEU A 1 70 ? -1.028 -10.017 6.558 1.00 94.62 70 LEU A O 1
ATOM 590 N N . TYR A 1 71 ? -3.162 -9.685 5.879 1.00 94.62 71 TYR A N 1
ATOM 591 C CA . TYR A 1 71 ? -3.611 -8.825 6.960 1.00 94.62 71 TYR A CA 1
ATOM 592 C C . TYR A 1 71 ? -4.611 -9.530 7.889 1.00 94.62 71 TYR A C 1
ATOM 594 O O . TYR A 1 71 ? -4.361 -9.550 9.089 1.00 94.62 71 TYR A O 1
ATOM 602 N N . ASP A 1 72 ? -5.692 -10.119 7.360 1.00 91.69 72 ASP A N 1
ATOM 603 C CA . ASP A 1 72 ? -6.769 -10.715 8.177 1.00 91.69 72 ASP A CA 1
ATOM 604 C C . ASP A 1 72 ? -6.565 -12.199 8.533 1.00 91.69 72 ASP A C 1
ATOM 606 O O . ASP A 1 72 ? -7.344 -12.754 9.302 1.00 91.69 72 ASP A O 1
ATOM 610 N N . GLY A 1 73 ? -5.493 -12.822 8.036 1.00 89.75 73 GLY A N 1
ATOM 611 C CA . GLY A 1 73 ? -5.145 -14.211 8.337 1.00 89.75 73 GLY A CA 1
ATOM 612 C C . GLY A 1 73 ? -5.789 -15.242 7.409 1.00 89.75 73 GLY A C 1
ATOM 613 O O . GLY A 1 73 ? -5.370 -16.395 7.447 1.00 89.75 73 GLY A O 1
ATOM 614 N N . GLY A 1 74 ? -6.711 -14.832 6.527 1.00 85.81 74 GLY A N 1
ATOM 615 C CA . GLY A 1 74 ? -7.469 -15.752 5.677 1.00 85.81 74 GLY A CA 1
ATOM 616 C C . GLY A 1 74 ? -8.448 -16.641 6.462 1.00 85.81 74 GLY A C 1
ATOM 617 O O . GLY A 1 74 ? -8.593 -16.472 7.673 1.00 85.81 74 GLY A O 1
ATOM 618 N N . PRO A 1 75 ? -9.172 -17.541 5.774 1.00 73.62 75 PRO A N 1
ATOM 619 C CA . PRO A 1 75 ? -9.962 -18.585 6.429 1.00 73.62 75 PRO A CA 1
ATOM 620 C C . PRO A 1 75 ? -9.096 -19.591 7.199 1.00 73.62 75 PRO A C 1
ATOM 622 O O . PRO A 1 75 ? -7.926 -19.803 6.799 1.00 73.62 75 PRO A O 1
#

Secondary structure (DSSP, 8-state):
-----GGGGTTT--PPPP------PPPPHHHHHHHHHHHHSHHHHHHHTTSS-HHHHHHHHHHHHH-THHHH---

Sequence (75 aa):
MIRRMKASVQHHIQLPTKNEQVLFCKLTDRQRELYLEYLNSREAKSIWQGMQKPFVGLTILRKICNHPHLYDGGP